Protein AF-A0A1G3MU41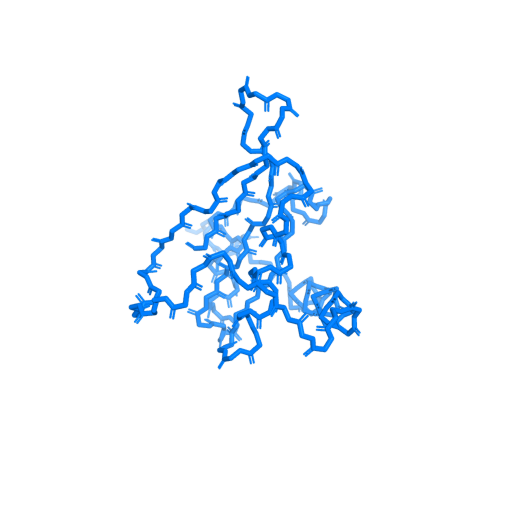-F1 (afdb_monomer_lite)

Foldseek 3Di:
DPLVVLADDPVVQVVQVVVLVVVLVPQDPDDDDPDPDDDPDPPKDKDKDFPPPCPVSVVSVVCVVFQETEDEPPDPSCVPHDPVSVQVNNVVVVGPYYKYWYAPDDDPGMTMIMD

pLDDT: mean 78.57, std 13.62, range [46.0, 93.06]

Radius of gyration: 14.76 Å; chains: 1; bounding box: 35×30×43 Å

Secondary structure (DSSP, 8-state):
--TTS----HHHHHHHHHHHHHHHHTS-S----S--------SS-EEEEETTSSHHHHHHHHTTTTTEEEEETT-GGGTTS-HHHHHHHHHHTT-SEEEEEE--TT-TTEEEEE-

Sequence (115 aa):
MLHYLYRMDANTIAEFDAAMQRKQATLPARIRPITRDWVELPRAFLLTGPRGVGKTTFLLHHSRISRVLYFSADNPLLADEPLYATVKSIFMAGYEGVVIAGSLGSDPGRGDALV

Structure (mmCIF, N/CA/C/O backbone):
data_AF-A0A1G3MU41-F1
#
_entry.id   AF-A0A1G3MU41-F1
#
loop_
_atom_site.group_PDB
_atom_site.id
_atom_site.type_symbol
_atom_site.label_atom_id
_atom_site.label_alt_id
_atom_site.label_comp_id
_atom_site.label_asym_id
_atom_site.label_entity_id
_atom_site.label_seq_id
_atom_site.pdbx_PDB_ins_code
_atom_site.Cartn_x
_atom_site.Cartn_y
_atom_site.Cartn_z
_atom_site.occupancy
_atom_site.B_iso_or_equiv
_atom_site.auth_seq_id
_atom_site.auth_comp_id
_atom_site.auth_asym_id
_atom_site.auth_atom_id
_atom_site.pdbx_PDB_model_num
ATOM 1 N N . MET A 1 1 ? -14.329 -1.789 25.174 1.00 46.00 1 MET A N 1
ATOM 2 C CA . MET A 1 1 ? -15.354 -1.102 24.354 1.00 46.00 1 MET A CA 1
ATOM 3 C C . MET A 1 1 ? -14.785 0.062 23.515 1.00 46.00 1 MET A C 1
ATOM 5 O O . MET A 1 1 ? -15.542 0.930 23.124 1.00 46.00 1 MET A O 1
ATOM 9 N N . LEU A 1 2 ? -13.478 0.087 23.194 1.00 52.19 2 LEU A N 1
ATOM 10 C CA . LEU A 1 2 ? -12.841 1.127 22.351 1.00 52.19 2 LEU A CA 1
ATOM 11 C C . LEU A 1 2 ? -12.360 0.599 20.981 1.00 52.19 2 LEU A C 1
ATOM 13 O O . LEU A 1 2 ? -12.134 1.374 20.065 1.00 52.19 2 LEU A O 1
ATOM 17 N N . HIS A 1 3 ? -12.265 -0.724 20.800 1.00 51.72 3 HIS A N 1
ATOM 18 C CA . HIS A 1 3 ? -11.760 -1.346 19.564 1.00 51.72 3 HIS A CA 1
ATOM 19 C C . HIS A 1 3 ? -12.736 -1.335 18.374 1.00 51.72 3 HIS A C 1
ATOM 21 O O . HIS A 1 3 ? -12.338 -1.736 17.285 1.00 51.72 3 HIS A O 1
ATOM 27 N N . TYR A 1 4 ? -13.994 -0.926 18.570 1.00 51.75 4 TYR A N 1
ATOM 28 C CA . TYR A 1 4 ? -15.002 -0.875 17.500 1.00 51.75 4 TYR A CA 1
ATOM 29 C C . TYR A 1 4 ? -15.050 0.474 16.766 1.00 51.75 4 TYR A C 1
ATOM 31 O O . TYR A 1 4 ? -15.635 0.542 15.693 1.00 51.75 4 TYR A O 1
ATOM 39 N N . LEU A 1 5 ? -14.445 1.525 17.333 1.00 57.75 5 LEU A N 1
ATOM 40 C CA . LEU A 1 5 ? -14.466 2.883 16.770 1.00 57.75 5 LEU A CA 1
ATOM 41 C C . LEU A 1 5 ? -13.398 3.115 15.693 1.00 57.75 5 LEU A C 1
ATOM 43 O O . LEU A 1 5 ? -13.593 3.955 14.829 1.00 57.75 5 LEU A O 1
ATOM 47 N N . TYR A 1 6 ? -12.311 2.343 15.714 1.00 61.03 6 TYR A N 1
ATOM 48 C CA . TYR A 1 6 ? -11.203 2.441 14.762 1.00 61.03 6 TYR A CA 1
ATOM 49 C C . TYR A 1 6 ? -11.284 1.318 13.724 1.00 61.03 6 TYR A C 1
ATOM 51 O O . TYR A 1 6 ? -10.473 0.386 13.702 1.00 61.03 6 TYR A O 1
ATOM 59 N N . ARG A 1 7 ? -12.360 1.342 12.936 1.00 67.25 7 ARG A N 1
ATOM 60 C CA . ARG A 1 7 ? -12.505 0.491 11.758 1.00 67.25 7 ARG A CA 1
ATOM 61 C C . ARG A 1 7 ? -12.505 1.396 10.545 1.00 67.25 7 ARG A C 1
ATOM 63 O O . ARG A 1 7 ? -13.469 2.121 10.320 1.00 67.25 7 ARG A O 1
ATOM 70 N N . MET A 1 8 ? -11.451 1.269 9.756 1.00 79.31 8 MET A N 1
ATOM 71 C CA . MET A 1 8 ? -11.369 1.917 8.464 1.00 79.31 8 MET A CA 1
ATOM 72 C C . MET A 1 8 ? -12.542 1.465 7.595 1.00 79.31 8 MET A C 1
ATOM 74 O O . MET A 1 8 ? -12.880 0.272 7.562 1.00 79.31 8 MET A O 1
ATOM 78 N N . ASP A 1 9 ? -13.194 2.416 6.934 1.00 82.88 9 ASP A N 1
ATOM 79 C CA . ASP A 1 9 ? -14.337 2.090 6.100 1.00 82.88 9 ASP A CA 1
ATOM 80 C C . ASP A 1 9 ? -13.903 1.281 4.859 1.00 82.88 9 ASP A C 1
ATOM 82 O O . ASP A 1 9 ? -12.748 1.288 4.418 1.00 82.88 9 ASP A O 1
ATOM 86 N N . ALA A 1 10 ? -14.844 0.519 4.302 1.00 83.69 10 ALA A N 1
ATOM 87 C CA . ALA A 1 10 ? -14.567 -0.295 3.122 1.00 83.69 10 ALA A CA 1
ATOM 88 C C . ALA A 1 10 ? -14.257 0.565 1.883 1.00 83.69 10 ALA A C 1
ATOM 90 O O . ALA A 1 10 ? -13.559 0.104 0.979 1.00 83.69 10 ALA A O 1
ATOM 91 N N . ASN A 1 11 ? -14.744 1.809 1.854 1.00 88.12 11 ASN A N 1
ATOM 92 C CA . ASN A 1 11 ? -14.539 2.732 0.745 1.00 88.12 11 ASN A CA 1
ATOM 93 C C . ASN A 1 11 ? -13.077 3.179 0.663 1.00 88.12 11 ASN A C 1
ATOM 95 O O . ASN A 1 11 ? -12.504 3.170 -0.417 1.00 88.12 11 ASN A O 1
ATOM 99 N N . THR A 1 12 ? -12.433 3.463 1.790 1.00 90.00 12 THR A N 1
ATOM 100 C CA . THR A 1 12 ? -11.044 3.922 1.855 1.00 90.00 12 THR A CA 1
ATOM 101 C C . THR A 1 12 ? -10.089 2.801 1.466 1.00 90.00 12 THR A C 1
ATOM 103 O O . THR A 1 12 ? -9.122 3.020 0.737 1.00 90.00 12 THR A O 1
ATOM 106 N N . ILE A 1 13 ? -10.387 1.562 1.874 1.00 91.25 13 ILE A N 1
ATOM 107 C CA . ILE A 1 13 ? -9.639 0.386 1.407 1.00 91.25 13 ILE A CA 1
ATOM 108 C C . ILE A 1 13 ? -9.780 0.239 -0.117 1.00 91.25 13 ILE A C 1
ATOM 110 O O . ILE A 1 13 ? -8.786 -0.013 -0.799 1.00 91.25 13 ILE A O 1
ATOM 114 N N . ALA A 1 14 ? -10.983 0.435 -0.666 1.00 91.94 14 ALA A N 1
ATOM 115 C CA . ALA A 1 14 ? -11.208 0.408 -2.111 1.00 91.94 14 ALA A CA 1
ATOM 116 C C . ALA A 1 14 ? -10.505 1.568 -2.840 1.00 91.94 14 ALA A C 1
ATOM 118 O O . ALA A 1 14 ? -9.986 1.382 -3.940 1.00 91.94 14 ALA A O 1
ATOM 119 N N . GLU A 1 15 ? -10.420 2.750 -2.230 1.00 92.69 15 GLU A N 1
ATOM 120 C CA . GLU A 1 15 ? -9.670 3.886 -2.768 1.00 92.69 15 GLU A CA 1
ATOM 121 C C . GLU A 1 15 ? -8.166 3.608 -2.821 1.00 92.69 15 GLU A C 1
ATOM 123 O O . GLU A 1 15 ? -7.517 3.921 -3.827 1.00 92.69 15 GLU A O 1
ATOM 128 N N . PHE A 1 16 ? -7.607 2.985 -1.779 1.00 92.50 16 PHE A N 1
ATOM 129 C CA . PHE A 1 16 ? -6.213 2.540 -1.773 1.00 92.50 16 PHE A CA 1
ATOM 130 C C . PHE A 1 16 ? -5.952 1.491 -2.844 1.00 92.50 16 PHE A C 1
ATOM 132 O O . PHE A 1 16 ? -4.966 1.608 -3.573 1.00 92.50 16 PHE A O 1
ATOM 139 N N . ASP A 1 17 ? -6.850 0.521 -2.997 1.00 92.81 17 ASP A N 1
ATOM 140 C CA . ASP A 1 17 ? -6.731 -0.500 -4.033 1.00 92.81 17 ASP A CA 1
ATOM 141 C C . ASP A 1 17 ? -6.783 0.129 -5.433 1.00 92.81 17 ASP A C 1
ATOM 143 O O . ASP A 1 17 ? -5.879 -0.058 -6.247 1.00 92.81 17 ASP A O 1
ATOM 147 N N . ALA A 1 18 ? -7.747 1.016 -5.688 1.00 93.06 18 ALA A N 1
ATOM 148 C CA . ALA A 1 18 ? -7.836 1.750 -6.948 1.00 93.06 18 ALA A CA 1
ATOM 149 C C . ALA A 1 18 ? -6.595 2.625 -7.212 1.00 93.06 18 ALA A C 1
ATOM 151 O O . ALA A 1 18 ? -6.163 2.784 -8.360 1.00 93.06 18 ALA A O 1
ATOM 152 N N . ALA A 1 19 ? -6.009 3.233 -6.177 1.00 92.06 19 ALA A N 1
ATOM 153 C CA . ALA A 1 19 ? -4.771 4.003 -6.291 1.00 92.06 19 ALA A CA 1
ATOM 154 C C . ALA A 1 19 ? -3.560 3.107 -6.595 1.00 92.06 19 ALA A C 1
ATOM 156 O O . ALA A 1 19 ? -2.730 3.462 -7.439 1.00 92.06 19 ALA A O 1
ATOM 157 N N . MET A 1 20 ? -3.472 1.941 -5.952 1.00 92.75 20 MET A N 1
ATOM 158 C CA . MET A 1 20 ? -2.455 0.927 -6.223 1.00 92.75 20 MET A CA 1
ATOM 159 C C . MET A 1 20 ? -2.564 0.419 -7.662 1.00 92.75 20 MET A C 1
ATOM 161 O O . MET A 1 20 ? -1.563 0.433 -8.377 1.00 92.75 20 MET A O 1
ATOM 165 N N . GLN A 1 21 ? -3.760 0.038 -8.113 1.00 92.12 21 GLN A N 1
ATOM 166 C CA . GLN A 1 21 ? -4.009 -0.461 -9.468 1.00 92.12 21 GLN A CA 1
ATOM 167 C C . GLN A 1 21 ? -3.598 0.560 -10.533 1.00 92.12 21 GLN A C 1
ATOM 169 O O . GLN A 1 21 ? -2.906 0.211 -11.490 1.00 92.12 21 GLN A O 1
ATOM 174 N N . ARG A 1 22 ? -3.917 1.848 -10.334 1.00 93.00 22 ARG A N 1
ATOM 175 C CA . ARG A 1 22 ? -3.447 2.935 -11.212 1.00 93.00 22 ARG A CA 1
ATOM 176 C C . ARG A 1 22 ? -1.922 2.988 -11.295 1.00 93.00 22 ARG A C 1
ATOM 178 O O . ARG A 1 22 ? -1.373 3.065 -12.390 1.00 93.00 22 ARG A O 1
ATOM 185 N N . LYS A 1 23 ? -1.217 2.900 -10.162 1.00 90.56 23 LYS A N 1
ATOM 186 C CA . LYS A 1 23 ? 0.257 2.878 -10.153 1.00 90.56 23 LYS A CA 1
ATOM 187 C C . LYS A 1 23 ? 0.803 1.625 -10.830 1.00 90.56 23 LYS A C 1
ATOM 189 O O . LYS A 1 23 ? 1.735 1.723 -11.624 1.00 90.56 23 LYS A O 1
ATOM 194 N N . GLN A 1 24 ? 0.204 0.466 -10.567 1.00 90.31 24 GLN A N 1
ATOM 195 C CA . GLN A 1 24 ? 0.587 -0.787 -11.204 1.00 90.31 24 GLN A CA 1
ATOM 196 C C . GLN A 1 24 ? 0.401 -0.736 -12.722 1.00 90.31 24 GLN A C 1
ATOM 198 O O . GLN A 1 24 ? 1.268 -1.238 -13.433 1.00 90.31 24 GLN A O 1
ATOM 203 N N . ALA A 1 25 ? -0.659 -0.102 -13.226 1.00 89.94 25 ALA A N 1
ATOM 204 C CA . ALA A 1 25 ? -0.903 0.056 -14.660 1.00 89.94 25 ALA A CA 1
ATOM 205 C C . ALA A 1 25 ? 0.176 0.906 -15.358 1.00 89.94 25 ALA A C 1
ATOM 207 O O . ALA A 1 25 ? 0.446 0.712 -16.538 1.00 89.94 25 ALA A O 1
ATOM 208 N N . THR A 1 26 ? 0.833 1.808 -14.621 1.00 89.81 26 THR A N 1
ATOM 209 C CA . THR A 1 26 ? 1.937 2.639 -15.136 1.00 89.81 26 THR A CA 1
ATOM 210 C C . THR A 1 26 ? 3.318 1.987 -15.024 1.00 89.81 26 THR A C 1
ATOM 212 O O . THR A 1 26 ? 4.306 2.567 -15.477 1.00 89.81 26 THR A O 1
ATOM 215 N N . LEU A 1 27 ? 3.427 0.802 -14.409 1.00 86.25 27 LEU A N 1
ATOM 216 C CA . LEU A 1 27 ? 4.720 0.134 -14.256 1.00 86.25 27 LEU A CA 1
ATOM 217 C C . LEU A 1 27 ? 5.267 -0.330 -15.615 1.00 86.25 27 LEU A C 1
ATOM 219 O O . LEU A 1 27 ? 4.508 -0.822 -16.454 1.00 86.25 27 LEU A O 1
ATOM 223 N N . PRO A 1 28 ? 6.593 -0.259 -15.822 1.00 83.44 28 PRO A N 1
ATOM 224 C CA . PRO A 1 28 ? 7.210 -0.776 -17.034 1.00 83.44 28 PRO A CA 1
ATOM 225 C C . PRO A 1 28 ? 7.009 -2.292 -17.149 1.00 83.44 28 PRO A C 1
ATOM 227 O O . PRO A 1 28 ? 7.054 -3.018 -16.156 1.00 83.44 28 PRO A O 1
ATOM 230 N N . ALA A 1 29 ? 6.867 -2.786 -18.382 1.00 77.88 29 ALA A N 1
ATOM 231 C CA . ALA A 1 29 ? 6.675 -4.213 -18.666 1.00 77.88 29 ALA A CA 1
ATOM 232 C C . ALA A 1 29 ? 7.842 -5.102 -18.194 1.00 77.88 29 ALA A C 1
ATOM 234 O O . ALA A 1 29 ? 7.673 -6.299 -17.982 1.00 77.88 29 ALA A O 1
ATOM 235 N N . ARG A 1 30 ? 9.040 -4.525 -18.043 1.00 75.88 30 ARG A N 1
ATOM 236 C CA . ARG A 1 30 ? 10.225 -5.198 -17.508 1.00 75.88 30 ARG A CA 1
ATOM 237 C C . ARG A 1 30 ? 10.822 -4.358 -16.395 1.00 75.88 30 ARG A C 1
ATOM 239 O O . ARG A 1 30 ? 11.261 -3.235 -16.635 1.00 75.88 30 ARG A O 1
ATOM 246 N N . ILE A 1 31 ? 10.900 -4.936 -15.204 1.00 75.94 31 ILE A N 1
ATOM 247 C CA . ILE A 1 31 ? 11.750 -4.418 -14.137 1.00 75.94 31 ILE A CA 1
ATOM 248 C C . ILE A 1 31 ? 13.141 -5.053 -14.246 1.00 75.94 31 ILE A C 1
ATOM 250 O O . ILE A 1 31 ? 13.282 -6.188 -14.702 1.00 75.94 31 ILE A O 1
ATOM 254 N N . ARG A 1 32 ? 14.183 -4.323 -13.840 1.00 71.38 32 ARG A N 1
ATOM 255 C CA . ARG A 1 32 ? 15.537 -4.865 -13.649 1.00 71.38 32 ARG A CA 1
ATOM 256 C C . ARG A 1 32 ? 15.845 -4.867 -12.150 1.00 71.38 32 ARG A C 1
ATOM 258 O O . ARG A 1 32 ? 16.362 -3.868 -11.656 1.00 71.38 32 ARG A O 1
ATOM 265 N N . PRO A 1 33 ? 15.479 -5.932 -11.417 1.00 66.81 33 PRO A N 1
ATOM 266 C CA . PRO A 1 33 ? 15.841 -6.063 -10.013 1.00 66.81 33 PRO A CA 1
ATOM 267 C C . PRO A 1 33 ? 17.361 -6.012 -9.842 1.00 66.81 33 PRO A C 1
ATOM 269 O O . PRO A 1 33 ? 18.094 -6.564 -10.663 1.00 66.81 33 PRO A O 1
ATOM 272 N N . ILE A 1 34 ? 17.823 -5.379 -8.762 1.00 63.28 34 ILE A N 1
ATOM 273 C CA . ILE A 1 34 ? 19.246 -5.359 -8.385 1.00 63.28 34 ILE A CA 1
ATOM 274 C C . ILE A 1 34 ? 19.731 -6.768 -7.992 1.00 63.28 34 ILE A C 1
ATOM 276 O O . ILE A 1 34 ? 20.903 -7.077 -8.178 1.00 63.28 34 ILE A O 1
ATOM 280 N N . THR A 1 35 ? 18.832 -7.642 -7.523 1.00 61.38 35 THR A N 1
ATOM 281 C CA . THR A 1 35 ? 19.115 -9.054 -7.225 1.00 61.38 35 THR A CA 1
ATOM 282 C C . THR A 1 35 ? 18.087 -9.989 -7.866 1.00 61.38 35 THR A C 1
ATOM 284 O O . THR A 1 35 ? 16.917 -9.634 -8.007 1.00 61.38 35 THR A O 1
ATOM 287 N N . ARG A 1 36 ? 18.539 -11.180 -8.271 1.00 55.47 36 ARG A N 1
ATOM 288 C CA . ARG A 1 36 ? 17.704 -12.281 -8.780 1.00 55.47 36 ARG A CA 1
ATOM 289 C C . ARG A 1 36 ? 17.473 -13.375 -7.738 1.00 55.47 36 ARG A C 1
ATOM 291 O O . ARG A 1 36 ? 16.713 -14.294 -8.024 1.00 55.47 36 ARG A O 1
ATOM 298 N N . ASP A 1 37 ? 18.129 -13.286 -6.583 1.00 53.72 37 ASP A N 1
ATOM 299 C CA . ASP A 1 37 ? 18.022 -14.290 -5.533 1.00 53.72 37 ASP A CA 1
ATOM 300 C C . ASP A 1 37 ? 16.728 -14.066 -4.756 1.00 53.72 37 ASP A C 1
ATOM 302 O O . ASP A 1 37 ? 16.530 -13.026 -4.124 1.00 53.72 37 ASP A O 1
ATOM 306 N N . TRP A 1 38 ? 15.838 -15.051 -4.848 1.00 54.34 38 TRP A N 1
ATOM 307 C CA . TRP A 1 38 ? 14.559 -15.068 -4.158 1.00 54.34 38 TRP A CA 1
ATOM 308 C C . TRP A 1 38 ? 14.589 -16.145 -3.083 1.00 54.34 38 TRP A C 1
ATOM 310 O O . TRP A 1 38 ? 14.641 -17.337 -3.375 1.00 54.34 38 TRP A O 1
ATOM 320 N N . VAL A 1 39 ? 14.521 -15.700 -1.836 1.00 54.22 39 VAL A N 1
ATOM 321 C CA . VAL A 1 39 ? 13.939 -16.475 -0.738 1.00 54.22 39 VAL A CA 1
ATOM 322 C C . VAL A 1 39 ? 12.506 -15.959 -0.576 1.00 54.22 39 VAL A C 1
ATOM 324 O O . VAL A 1 39 ? 12.224 -14.825 -0.978 1.00 54.22 39 VAL A O 1
ATOM 327 N N . GLU A 1 40 ? 11.592 -16.769 -0.034 1.00 62.06 40 GLU A N 1
ATOM 328 C CA . GLU A 1 40 ? 10.287 -16.272 0.424 1.00 62.06 40 GLU A CA 1
ATOM 329 C C . GLU A 1 40 ? 10.475 -14.944 1.167 1.00 62.06 40 GLU A C 1
ATOM 331 O O . GLU A 1 40 ? 11.354 -14.829 2.030 1.00 62.06 40 GLU A O 1
ATOM 336 N N . LEU A 1 41 ? 9.691 -13.924 0.795 1.00 62.62 41 LEU A N 1
ATOM 337 C CA . LEU A 1 41 ? 9.757 -12.643 1.486 1.00 62.62 41 LEU A CA 1
ATOM 338 C C . LEU A 1 41 ? 9.481 -12.905 2.975 1.00 62.62 41 LEU A C 1
ATOM 340 O O . LEU A 1 41 ? 8.480 -13.551 3.300 1.00 62.62 41 LEU A O 1
ATOM 344 N N . PRO A 1 42 ? 10.360 -12.454 3.886 1.00 70.19 42 PRO A N 1
ATOM 345 C CA . PRO A 1 42 ? 10.132 -12.651 5.305 1.00 70.19 42 PRO A CA 1
ATOM 346 C C . PRO A 1 42 ? 8.822 -11.975 5.720 1.00 70.19 42 PRO A C 1
ATOM 348 O O . PRO A 1 42 ? 8.385 -11.013 5.093 1.00 70.19 42 PRO A O 1
ATOM 351 N N . ARG A 1 43 ? 8.216 -12.474 6.808 1.00 75.06 43 ARG A N 1
ATOM 352 C CA . ARG A 1 43 ? 6.901 -12.028 7.319 1.00 75.06 43 ARG A CA 1
ATOM 353 C C . ARG A 1 43 ? 6.744 -10.509 7.436 1.00 75.06 43 ARG A C 1
ATOM 355 O O . ARG A 1 43 ? 5.623 -10.027 7.361 1.00 75.06 43 ARG A O 1
ATOM 362 N N . ALA A 1 44 ? 7.844 -9.804 7.667 1.00 81.38 44 ALA A N 1
ATOM 363 C CA . ALA A 1 44 ? 7.932 -8.360 7.558 1.00 81.38 44 ALA A CA 1
ATOM 364 C C . ALA A 1 44 ? 9.348 -7.986 7.108 1.00 81.38 44 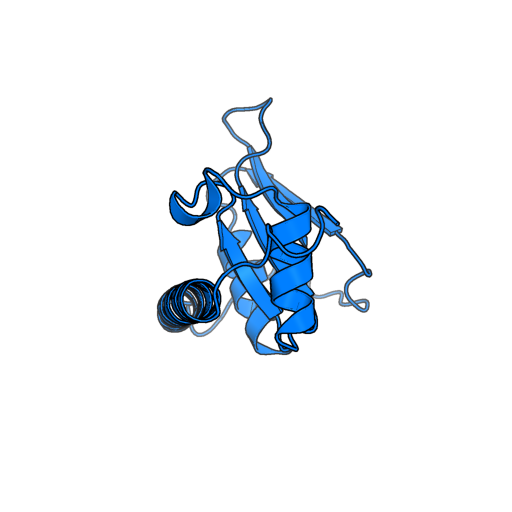ALA A C 1
ATOM 366 O O . ALA A 1 44 ? 10.320 -8.642 7.505 1.00 81.38 44 ALA A O 1
ATOM 367 N N . PHE A 1 45 ? 9.484 -6.928 6.313 1.00 79.44 45 PHE A N 1
ATOM 368 C CA . PHE A 1 45 ? 10.791 -6.378 5.959 1.00 79.44 45 PHE A CA 1
ATOM 369 C C . PHE A 1 45 ? 10.743 -4.881 5.679 1.00 79.44 45 PHE A C 1
ATOM 371 O O . PHE A 1 45 ? 9.715 -4.308 5.333 1.00 79.44 45 PHE A O 1
ATOM 378 N N . LEU A 1 46 ? 11.906 -4.244 5.806 1.00 83.38 46 LEU A N 1
ATOM 379 C CA . LEU A 1 46 ? 12.094 -2.835 5.498 1.00 83.38 46 LEU A CA 1
ATOM 380 C C . LEU A 1 46 ? 13.035 -2.699 4.298 1.00 83.38 46 LEU A C 1
ATOM 382 O O . LEU A 1 46 ? 14.216 -3.038 4.374 1.00 83.38 46 LEU A O 1
ATOM 386 N N . LEU A 1 47 ? 12.520 -2.167 3.194 1.00 81.56 47 LEU A N 1
ATOM 387 C CA . LEU A 1 47 ? 13.302 -1.838 2.010 1.00 81.56 47 LEU A CA 1
ATOM 388 C C . LEU A 1 47 ? 13.748 -0.376 2.077 1.00 81.56 47 LEU A C 1
ATOM 390 O O . LEU A 1 47 ? 12.940 0.532 1.896 1.00 81.56 47 LEU A O 1
ATOM 394 N N . THR A 1 48 ? 15.043 -0.147 2.296 1.00 82.94 48 THR A N 1
ATOM 395 C CA . THR A 1 48 ? 15.627 1.201 2.414 1.00 82.94 48 THR A CA 1
ATOM 396 C C . THR A 1 48 ? 16.569 1.521 1.259 1.00 82.94 48 THR A C 1
ATOM 398 O O . THR A 1 48 ? 17.145 0.626 0.644 1.00 82.94 48 THR A O 1
ATOM 401 N N . GLY A 1 49 ? 16.758 2.807 0.961 1.00 79.38 49 GLY A N 1
ATOM 402 C CA . GLY A 1 49 ? 17.768 3.258 -0.005 1.00 79.38 49 GLY A CA 1
ATOM 403 C C . GLY A 1 49 ? 17.493 4.655 -0.558 1.00 79.38 49 GLY A C 1
ATOM 404 O O . GLY A 1 49 ? 16.455 5.233 -0.241 1.00 79.38 49 GLY A O 1
ATOM 405 N N . PRO A 1 50 ? 18.363 5.225 -1.404 1.00 80.50 50 PRO A N 1
ATOM 406 C CA . PRO A 1 50 ? 18.186 6.595 -1.874 1.00 80.50 50 PRO A CA 1
ATOM 407 C C . PRO A 1 50 ? 16.879 6.844 -2.649 1.00 80.50 50 PRO A C 1
ATOM 409 O O . PRO A 1 50 ? 16.262 5.917 -3.188 1.00 80.50 50 PRO A O 1
ATOM 412 N N . ARG A 1 51 ? 16.407 8.092 -2.719 1.00 80.12 51 ARG A N 1
ATOM 413 C CA . ARG A 1 51 ? 15.272 8.473 -3.580 1.00 80.12 51 ARG A CA 1
ATOM 414 C C . ARG A 1 51 ? 15.584 8.133 -5.044 1.00 80.12 51 ARG A C 1
ATOM 416 O O . ARG A 1 51 ? 16.719 8.234 -5.489 1.00 80.12 51 ARG A O 1
ATOM 423 N N . GLY A 1 52 ? 14.575 7.677 -5.786 1.00 80.62 52 GLY A N 1
ATOM 424 C CA . GLY A 1 52 ? 14.721 7.344 -7.211 1.00 80.62 52 GLY A CA 1
ATOM 425 C C . GLY A 1 52 ? 15.317 5.966 -7.539 1.00 80.62 52 GLY A C 1
ATOM 426 O O . GLY A 1 52 ? 15.231 5.555 -8.689 1.00 80.62 52 GLY A O 1
ATOM 427 N N . VAL A 1 53 ? 15.819 5.187 -6.570 1.00 82.56 53 VAL A N 1
ATOM 428 C CA . VAL A 1 53 ? 16.421 3.852 -6.840 1.00 82.56 53 VAL A CA 1
ATOM 429 C C . VAL A 1 53 ? 15.414 2.738 -7.169 1.00 82.56 53 VAL A C 1
ATOM 431 O O . VAL A 1 53 ? 15.792 1.583 -7.325 1.00 82.56 53 VAL A O 1
ATOM 434 N N . GLY A 1 54 ? 14.119 3.058 -7.260 1.00 82.12 54 GLY A N 1
ATOM 435 C CA . GLY A 1 54 ? 13.094 2.113 -7.715 1.00 82.12 54 GLY A CA 1
ATOM 436 C C . GLY A 1 54 ? 12.467 1.216 -6.642 1.00 82.12 54 GLY A C 1
ATOM 437 O O . GLY A 1 54 ? 11.811 0.245 -6.999 1.00 82.12 54 GLY A O 1
ATOM 438 N N . LYS A 1 55 ? 12.592 1.529 -5.344 1.00 85.94 55 LYS A N 1
ATOM 439 C CA . LYS A 1 55 ? 11.980 0.732 -4.252 1.00 85.94 55 LYS A CA 1
ATOM 440 C C . LYS A 1 55 ? 10.464 0.578 -4.398 1.00 85.94 55 LYS A C 1
ATOM 442 O O . LYS A 1 55 ? 9.941 -0.523 -4.300 1.00 85.94 55 LYS A O 1
ATOM 447 N N . THR A 1 56 ? 9.757 1.676 -4.673 1.00 86.12 56 THR A N 1
ATOM 448 C CA . THR A 1 56 ? 8.299 1.664 -4.867 1.00 86.12 56 THR A CA 1
ATOM 449 C C . THR A 1 56 ? 7.915 0.835 -6.088 1.00 86.12 56 THR A C 1
ATOM 451 O O . THR A 1 56 ? 7.003 0.022 -6.013 1.00 86.12 56 THR A O 1
ATOM 454 N N . THR A 1 57 ? 8.651 0.988 -7.193 1.00 87.38 57 THR A N 1
ATOM 455 C CA . THR A 1 57 ? 8.487 0.172 -8.404 1.00 87.38 57 THR A CA 1
ATOM 456 C C . THR A 1 57 ? 8.697 -1.307 -8.101 1.00 87.38 57 THR A C 1
ATOM 458 O O . THR A 1 57 ? 7.909 -2.138 -8.539 1.00 87.38 57 THR A O 1
ATOM 461 N N . PHE A 1 58 ? 9.733 -1.634 -7.324 1.00 84.06 58 PHE A N 1
ATOM 462 C CA . PHE A 1 58 ? 10.019 -2.992 -6.889 1.00 84.06 58 PHE A CA 1
ATOM 463 C C . PHE A 1 58 ? 8.855 -3.556 -6.068 1.00 84.06 58 PHE A C 1
ATOM 465 O O . PHE A 1 58 ? 8.326 -4.601 -6.420 1.00 84.06 58 PHE A O 1
ATOM 472 N N . LEU A 1 59 ? 8.391 -2.862 -5.032 1.00 85.38 59 LEU A N 1
ATOM 473 C CA . LEU A 1 59 ? 7.319 -3.373 -4.176 1.00 85.38 59 LEU A CA 1
ATOM 474 C C . LEU A 1 59 ? 5.973 -3.491 -4.897 1.00 85.38 59 LEU A C 1
ATOM 476 O O . LEU A 1 59 ? 5.315 -4.518 -4.777 1.00 85.38 59 LEU A O 1
ATOM 480 N N . LEU A 1 60 ? 5.595 -2.496 -5.704 1.00 87.25 60 LEU A N 1
ATOM 481 C CA . LEU A 1 60 ? 4.360 -2.539 -6.497 1.00 87.25 60 LEU A CA 1
ATOM 482 C C . LEU A 1 60 ? 4.376 -3.633 -7.567 1.00 87.25 60 LEU A C 1
ATOM 484 O O . LEU A 1 60 ? 3.326 -4.162 -7.921 1.00 87.25 60 LEU A O 1
ATOM 488 N N . HIS A 1 61 ? 5.549 -3.954 -8.117 1.00 84.38 61 HIS A N 1
ATOM 489 C CA . HIS A 1 61 ? 5.677 -5.071 -9.045 1.00 84.38 61 HIS A CA 1
ATOM 490 C C . HIS A 1 61 ? 5.401 -6.405 -8.342 1.00 84.38 61 HIS A C 1
ATOM 492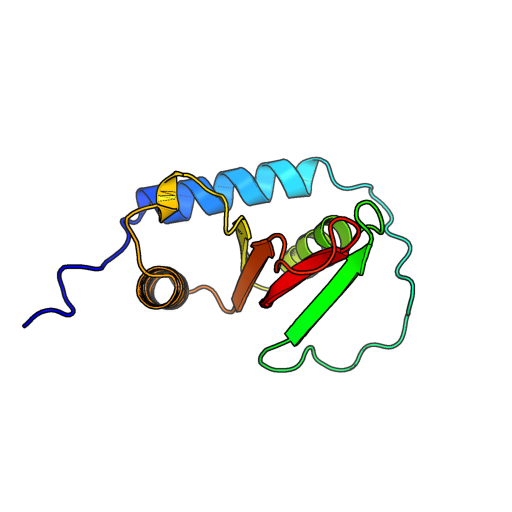 O O . HIS A 1 61 ? 4.701 -7.252 -8.891 1.00 84.38 61 HIS A O 1
ATOM 498 N N . HIS A 1 62 ? 5.923 -6.583 -7.126 1.00 79.12 62 HIS A N 1
ATOM 499 C CA . HIS A 1 62 ? 5.766 -7.829 -6.371 1.00 79.12 62 HIS A CA 1
ATOM 500 C C . HIS A 1 62 ? 4.406 -7.950 -5.683 1.00 79.12 62 HIS A C 1
ATOM 502 O O . HIS A 1 62 ? 3.911 -9.062 -5.529 1.00 79.12 62 HIS A O 1
ATOM 508 N N . SER A 1 63 ? 3.731 -6.835 -5.388 1.00 80.94 63 SER A N 1
ATOM 509 C CA . SER A 1 63 ? 2.361 -6.855 -4.860 1.00 80.94 63 SER A CA 1
ATOM 510 C C . SER A 1 63 ? 1.312 -7.350 -5.868 1.00 80.94 63 SER A C 1
ATOM 512 O O . SER A 1 63 ? 0.148 -7.478 -5.514 1.00 80.94 63 SER A O 1
ATOM 514 N N . ARG A 1 64 ? 1.699 -7.654 -7.117 1.00 77.56 64 ARG A N 1
ATOM 515 C CA . ARG A 1 64 ? 0.830 -8.298 -8.121 1.00 77.56 64 ARG A CA 1
ATOM 516 C C . ARG A 1 64 ? 0.650 -9.804 -7.909 1.00 77.56 64 ARG A C 1
ATOM 518 O O . ARG A 1 64 ? -0.272 -10.379 -8.474 1.00 77.56 64 ARG A O 1
ATOM 525 N N . ILE A 1 65 ? 1.572 -10.448 -7.191 1.00 68.56 65 ILE A N 1
ATOM 526 C CA . ILE A 1 65 ? 1.667 -11.918 -7.111 1.00 68.56 65 ILE A CA 1
ATOM 527 C C . ILE A 1 65 ? 0.793 -12.477 -5.975 1.00 68.56 65 ILE A C 1
ATOM 529 O O . ILE A 1 65 ? 0.364 -13.626 -6.030 1.00 68.56 65 ILE A O 1
ATOM 533 N N . SER A 1 66 ? 0.485 -11.649 -4.978 1.00 73.25 66 SER A N 1
ATOM 534 C CA . SER A 1 66 ? -0.267 -12.011 -3.772 1.00 73.25 66 SER A CA 1
ATOM 535 C C . SER A 1 66 ? -1.284 -10.922 -3.461 1.00 73.25 66 SER A C 1
ATOM 537 O O . SER A 1 66 ? -1.184 -9.812 -3.989 1.00 73.25 66 SER A O 1
ATOM 539 N N . ARG A 1 67 ? -2.263 -11.202 -2.598 1.00 86.69 67 ARG A N 1
ATOM 540 C CA . ARG A 1 67 ? -3.341 -10.249 -2.302 1.00 86.69 67 ARG A CA 1
ATOM 541 C C . ARG A 1 67 ? -2.859 -9.167 -1.324 1.00 86.69 67 ARG A C 1
ATOM 543 O O . ARG A 1 67 ? -3.285 -9.120 -0.177 1.00 86.69 67 ARG A O 1
ATOM 550 N N . VAL A 1 68 ? -1.928 -8.324 -1.766 1.00 90.12 68 VAL A N 1
ATOM 551 C CA . VAL A 1 68 ? -1.199 -7.337 -0.954 1.00 90.12 68 VAL A CA 1
ATOM 552 C C . VAL A 1 68 ? -1.672 -5.923 -1.278 1.00 90.12 68 VAL A C 1
ATOM 554 O O . VAL A 1 68 ? -1.704 -5.543 -2.447 1.00 90.12 68 VAL A O 1
ATOM 557 N N . LEU A 1 69 ? -1.995 -5.126 -0.255 1.00 92.12 69 LEU A N 1
ATOM 558 C CA . LEU A 1 69 ? -2.437 -3.740 -0.442 1.00 92.12 69 LEU A CA 1
ATOM 559 C C . LEU A 1 69 ? -1.291 -2.750 -0.245 1.00 92.12 69 LEU A C 1
ATOM 561 O O . LEU A 1 69 ? -0.634 -2.755 0.791 1.00 92.12 69 LEU A O 1
ATOM 565 N N . TYR A 1 70 ? -1.091 -1.854 -1.207 1.00 92.25 70 TYR A N 1
ATOM 566 C CA . TYR A 1 70 ? -0.125 -0.760 -1.111 1.00 92.25 70 TYR A CA 1
ATOM 567 C C . TYR A 1 70 ? -0.796 0.555 -0.698 1.00 92.25 70 TYR A C 1
ATOM 569 O O . TYR A 1 70 ? -1.779 0.965 -1.316 1.00 92.25 70 TYR A O 1
ATOM 577 N N . PHE A 1 71 ? -0.187 1.290 0.235 1.00 90.75 71 PHE A N 1
ATOM 578 C CA . PHE A 1 71 ? -0.488 2.703 0.468 1.00 90.75 71 PHE A CA 1
ATOM 579 C C . PHE A 1 71 ? 0.757 3.510 0.870 1.00 90.75 71 PHE A C 1
ATOM 581 O O . PHE A 1 71 ? 1.802 2.971 1.231 1.00 90.75 71 PHE A O 1
ATOM 588 N N . SER A 1 72 ? 0.661 4.837 0.764 1.00 87.50 72 SER A N 1
ATOM 589 C CA . SER A 1 72 ? 1.704 5.760 1.230 1.00 87.50 72 SER A CA 1
ATOM 590 C C . SER A 1 72 ? 1.433 6.141 2.682 1.00 87.50 72 SER A C 1
ATOM 592 O O . SER A 1 72 ? 0.304 6.516 2.983 1.00 87.50 72 SER A O 1
ATOM 594 N N . ALA A 1 73 ? 2.442 6.111 3.553 1.00 84.06 73 ALA A N 1
ATOM 595 C CA . ALA A 1 73 ? 2.345 6.611 4.927 1.00 84.06 73 ALA A CA 1
ATOM 596 C C . ALA A 1 73 ? 1.924 8.090 4.966 1.00 84.06 73 ALA A C 1
ATOM 598 O O . ALA A 1 73 ? 1.177 8.498 5.843 1.00 84.06 73 ALA A O 1
ATOM 599 N N . ASP A 1 74 ? 2.338 8.861 3.957 1.00 83.50 74 ASP A N 1
ATOM 600 C CA . ASP A 1 74 ? 1.996 10.279 3.799 1.00 83.50 74 ASP A CA 1
ATOM 601 C C . ASP A 1 74 ? 0.603 10.517 3.172 1.00 83.50 74 ASP A C 1
ATOM 603 O O . ASP A 1 74 ? 0.315 11.617 2.701 1.00 83.50 74 ASP A O 1
ATOM 607 N N . ASN A 1 75 ? -0.258 9.494 3.068 1.00 86.88 75 ASN A N 1
ATOM 608 C CA . ASN A 1 75 ? -1.594 9.662 2.492 1.00 86.88 75 ASN A CA 1
ATOM 609 C C . ASN A 1 75 ? -2.512 10.428 3.470 1.00 86.88 75 ASN A C 1
ATOM 611 O O . ASN A 1 75 ? -2.727 9.935 4.576 1.00 86.88 75 ASN A O 1
ATOM 615 N N . PRO A 1 76 ? -3.118 11.571 3.078 1.00 86.62 76 PRO A N 1
ATOM 616 C CA . PRO A 1 76 ? -4.002 12.348 3.952 1.00 86.62 76 PRO A CA 1
ATOM 617 C C . PRO A 1 76 ? -5.188 11.563 4.524 1.00 86.62 76 PRO A C 1
ATOM 619 O O . PRO A 1 76 ? -5.655 11.879 5.611 1.00 86.62 76 PRO A O 1
ATOM 622 N N . LEU A 1 77 ? -5.642 10.513 3.832 1.00 85.81 77 LEU A N 1
ATOM 623 C CA . LEU A 1 77 ? -6.713 9.624 4.304 1.00 85.81 77 LEU A CA 1
ATOM 624 C C . LEU A 1 77 ? -6.338 8.838 5.575 1.00 85.81 77 LEU A C 1
ATOM 626 O O . LEU A 1 77 ? -7.193 8.194 6.171 1.00 85.81 77 LEU A O 1
ATOM 630 N N . LEU A 1 78 ? -5.065 8.871 5.981 1.00 85.44 78 LEU A N 1
ATOM 631 C CA . LEU A 1 78 ? -4.542 8.229 7.188 1.00 85.44 78 LEU A CA 1
ATOM 632 C C . LEU A 1 78 ? -4.237 9.219 8.316 1.00 85.44 78 LEU A C 1
ATOM 634 O O . LEU A 1 78 ? -3.760 8.791 9.362 1.00 85.44 78 LEU A O 1
ATOM 638 N N . ALA A 1 79 ? -4.474 10.522 8.126 1.00 82.50 79 ALA A N 1
ATOM 639 C CA . ALA A 1 79 ? -4.041 11.555 9.072 1.00 82.50 79 ALA A CA 1
ATOM 640 C C . ALA A 1 79 ? -4.590 11.344 10.494 1.00 82.50 79 ALA A C 1
ATOM 642 O O . ALA A 1 79 ? -3.869 11.556 11.467 1.00 82.50 79 ALA A O 1
ATOM 643 N N . ASP A 1 80 ? -5.832 10.867 10.596 1.00 82.38 80 ASP A N 1
ATOM 644 C CA . ASP A 1 80 ? -6.532 10.660 11.867 1.00 82.38 80 ASP A CA 1
ATOM 645 C C . ASP A 1 80 ? -6.599 9.176 12.292 1.00 82.38 80 ASP A C 1
ATOM 647 O O . ASP A 1 80 ? -7.206 8.839 13.315 1.00 82.38 80 ASP A O 1
ATOM 651 N N . GLU A 1 81 ? -5.957 8.274 11.536 1.00 83.25 81 GLU A N 1
ATOM 652 C CA . GLU A 1 81 ? -6.031 6.822 11.726 1.00 83.25 81 GLU A CA 1
ATOM 653 C C . GLU A 1 81 ? -4.681 6.238 12.199 1.00 83.25 81 GLU A C 1
ATOM 655 O O . GLU A 1 81 ? -3.672 6.334 11.496 1.00 83.25 81 GLU A O 1
ATOM 660 N N . PRO A 1 82 ? -4.611 5.571 13.369 1.00 87.00 82 PRO A N 1
ATOM 661 C CA . PRO A 1 82 ? -3.419 4.868 13.804 1.00 87.00 82 PRO A CA 1
ATOM 662 C C . PRO A 1 82 ? -3.056 3.762 12.816 1.00 87.00 82 PRO A C 1
ATOM 664 O O . PRO A 1 82 ? -3.879 2.896 12.515 1.00 87.00 82 PRO A O 1
ATOM 667 N N . LEU A 1 83 ? -1.781 3.704 12.425 1.00 85.88 83 LEU A N 1
ATOM 668 C CA . LEU A 1 83 ? -1.274 2.717 11.467 1.00 85.88 83 LEU A CA 1
ATOM 669 C C . LEU A 1 83 ? -1.672 1.274 11.818 1.00 85.88 83 LEU A C 1
ATOM 671 O O . LEU A 1 83 ? -2.024 0.487 10.943 1.00 85.88 83 LEU A O 1
ATOM 675 N N . TYR A 1 84 ? -1.656 0.922 13.106 1.00 87.88 84 TYR A N 1
ATOM 676 C CA . TYR A 1 84 ? -2.087 -0.400 13.561 1.00 87.88 84 TYR A CA 1
ATOM 677 C C . TYR A 1 84 ? -3.558 -0.692 13.217 1.00 87.88 84 TYR A C 1
ATOM 679 O O . TYR A 1 84 ? -3.874 -1.789 12.757 1.00 87.88 84 TYR A O 1
ATOM 687 N N . ALA A 1 85 ? -4.459 0.272 13.427 1.00 88.62 85 ALA A N 1
ATOM 688 C CA . ALA A 1 85 ? -5.882 0.123 13.126 1.00 88.62 85 ALA A CA 1
ATOM 689 C C . ALA A 1 85 ? -6.127 0.003 11.615 1.00 88.62 85 ALA A C 1
ATOM 691 O O . ALA A 1 85 ? -6.890 -0.867 11.182 1.00 88.62 85 ALA A O 1
ATOM 692 N N . THR A 1 86 ? -5.407 0.801 10.822 1.00 89.38 86 THR A N 1
ATOM 693 C CA . THR A 1 86 ? -5.390 0.732 9.357 1.00 89.38 86 THR A CA 1
ATOM 694 C C . THR A 1 86 ? -4.983 -0.660 8.879 1.00 89.38 86 THR A C 1
ATOM 696 O O . THR A 1 86 ? -5.751 -1.345 8.204 1.00 89.38 86 THR A O 1
ATOM 699 N N . VAL A 1 87 ? -3.797 -1.123 9.282 1.00 91.00 87 VAL A N 1
ATOM 700 C CA . VAL A 1 87 ? -3.238 -2.416 8.864 1.00 91.00 87 VAL A CA 1
ATOM 701 C C . VAL A 1 87 ? -4.144 -3.565 9.303 1.00 91.00 87 VAL A C 1
ATOM 703 O O . VAL A 1 87 ? -4.456 -4.448 8.506 1.00 91.00 87 VAL A O 1
ATOM 706 N N . LYS A 1 88 ? -4.655 -3.522 10.540 1.00 91.50 88 LYS A N 1
ATOM 707 C CA . LYS A 1 88 ? -5.636 -4.495 11.029 1.00 91.50 88 LYS A CA 1
ATOM 708 C C . LYS A 1 88 ? -6.885 -4.531 10.144 1.00 91.50 88 LYS A C 1
ATOM 710 O O . LYS A 1 88 ? -7.342 -5.617 9.800 1.00 91.50 88 LYS A O 1
ATOM 715 N N . SER A 1 89 ? -7.439 -3.376 9.777 1.00 92.06 89 SER A N 1
ATOM 716 C CA . SER A 1 89 ? -8.638 -3.293 8.931 1.00 92.06 89 SER A CA 1
ATOM 717 C C . SER A 1 89 ? -8.398 -3.882 7.538 1.00 92.06 89 SER A C 1
ATOM 719 O O . SER A 1 89 ? -9.265 -4.579 7.014 1.00 92.06 89 SER A O 1
ATOM 721 N N . ILE A 1 90 ? -7.201 -3.687 6.981 1.00 92.31 90 ILE A N 1
ATOM 722 C CA . ILE A 1 90 ? -6.787 -4.261 5.695 1.00 92.31 90 ILE A CA 1
ATOM 723 C C . ILE A 1 90 ? -6.704 -5.792 5.770 1.00 92.31 90 ILE A C 1
ATOM 725 O O . ILE A 1 90 ? -7.285 -6.477 4.930 1.00 92.31 90 ILE A O 1
ATOM 729 N N . PHE A 1 91 ? -6.076 -6.352 6.807 1.00 91.75 91 PHE A N 1
ATOM 730 C CA . PHE A 1 91 ? -6.067 -7.807 7.009 1.00 91.75 91 PHE A CA 1
ATOM 731 C C . PHE A 1 91 ? -7.482 -8.373 7.195 1.00 91.75 91 PHE A C 1
ATOM 733 O O . PHE A 1 91 ? -7.829 -9.390 6.599 1.00 91.75 91 PHE A O 1
ATOM 740 N N . MET A 1 92 ? -8.343 -7.683 7.951 1.00 91.94 92 MET A N 1
ATOM 741 C CA . MET A 1 92 ? -9.749 -8.077 8.124 1.00 91.94 92 MET A CA 1
ATOM 742 C C . MET A 1 92 ? -10.564 -8.014 6.821 1.00 91.94 92 MET A C 1
ATOM 744 O O . MET A 1 92 ? -11.596 -8.675 6.723 1.00 91.94 92 MET A O 1
ATOM 748 N N . ALA A 1 93 ? -10.116 -7.251 5.819 1.00 91.44 93 ALA A N 1
ATOM 749 C CA . ALA A 1 93 ? -10.701 -7.211 4.478 1.00 91.44 93 ALA A CA 1
ATOM 750 C C . ALA A 1 93 ? -10.204 -8.349 3.557 1.00 91.44 93 ALA A C 1
ATOM 752 O O . ALA A 1 93 ? -10.620 -8.431 2.399 1.00 91.44 93 ALA A O 1
ATOM 753 N N . GLY A 1 94 ? -9.345 -9.244 4.062 1.00 91.12 94 GLY A N 1
ATOM 754 C CA . GLY A 1 94 ? -8.883 -10.441 3.356 1.00 91.12 94 GLY A CA 1
ATOM 755 C C . GLY A 1 94 ? -7.617 -10.244 2.523 1.00 91.12 94 GLY A C 1
ATOM 756 O O . GLY A 1 94 ? -7.354 -11.055 1.638 1.00 91.12 94 GLY A O 1
ATOM 757 N N . TYR A 1 95 ? -6.853 -9.177 2.766 1.00 91.12 95 TYR A N 1
ATOM 758 C CA . TYR A 1 95 ? -5.511 -9.027 2.201 1.00 91.12 95 TYR A CA 1
ATOM 759 C C . TYR A 1 95 ? -4.502 -9.888 2.976 1.00 91.12 95 TYR A C 1
ATOM 761 O O . TYR A 1 95 ? -4.608 -10.050 4.189 1.00 91.12 95 TYR A O 1
ATOM 769 N N . GLU A 1 96 ? -3.516 -10.427 2.266 1.00 89.38 96 GLU A N 1
ATOM 770 C CA . GLU A 1 96 ? -2.468 -11.320 2.781 1.00 89.38 96 GLU A CA 1
ATOM 771 C C . GLU A 1 96 ? -1.231 -10.555 3.267 1.00 89.38 96 GLU A C 1
ATOM 773 O O . GLU A 1 96 ? -0.410 -11.095 4.005 1.00 89.38 96 GLU A O 1
ATOM 778 N N . GLY A 1 97 ? -1.103 -9.288 2.874 1.00 89.56 97 GLY A N 1
ATOM 779 C CA . GLY A 1 97 ? -0.008 -8.417 3.277 1.00 89.56 97 GLY A CA 1
ATOM 780 C C . GLY A 1 97 ? -0.295 -6.954 2.972 1.00 89.56 97 GLY A C 1
ATOM 781 O O . GLY A 1 97 ? -1.264 -6.613 2.285 1.00 89.56 97 GLY A O 1
ATOM 782 N N . VAL A 1 98 ? 0.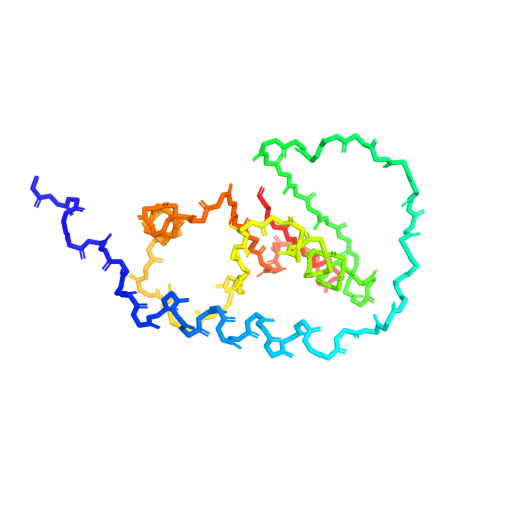567 -6.079 3.481 1.00 91.44 98 VAL A N 1
ATOM 783 C CA . VAL A 1 98 ? 0.447 -4.630 3.325 1.00 91.44 98 VAL A CA 1
ATOM 784 C C . VAL A 1 98 ? 1.806 -4.063 2.948 1.00 91.44 98 VAL A C 1
ATOM 786 O O . VAL A 1 98 ? 2.809 -4.455 3.517 1.00 91.44 98 VAL A O 1
ATOM 789 N N . VAL A 1 99 ? 1.847 -3.133 2.000 1.00 90.81 99 VAL A N 1
ATOM 790 C CA . VAL A 1 99 ? 3.041 -2.346 1.688 1.00 90.81 99 VAL A CA 1
ATOM 791 C C . VAL A 1 99 ? 2.778 -0.896 2.059 1.00 90.81 99 VAL A C 1
ATOM 793 O O . VAL A 1 99 ? 1.831 -0.282 1.572 1.00 90.81 99 VAL A O 1
ATOM 796 N N . ILE A 1 100 ? 3.668 -0.332 2.863 1.00 90.38 100 ILE A N 1
ATOM 797 C CA . ILE A 1 100 ? 3.632 1.045 3.338 1.00 90.38 100 ILE A CA 1
ATOM 798 C C . ILE A 1 100 ? 4.855 1.768 2.777 1.00 90.38 100 ILE A C 1
ATOM 800 O O . ILE A 1 100 ? 5.984 1.532 3.207 1.00 90.38 100 ILE A O 1
ATOM 804 N N . ALA A 1 101 ? 4.661 2.662 1.813 1.00 84.62 101 ALA A N 1
ATOM 805 C CA . ALA A 1 101 ? 5.744 3.510 1.318 1.00 84.62 101 ALA A CA 1
ATOM 806 C C . ALA A 1 101 ? 5.846 4.795 2.139 1.00 84.62 101 ALA A C 1
ATOM 808 O O . ALA A 1 101 ? 4.841 5.466 2.350 1.00 84.62 101 ALA A O 1
ATOM 809 N N . GLY A 1 102 ? 7.051 5.179 2.543 1.00 78.19 102 GLY A N 1
ATOM 810 C CA . GLY A 1 102 ? 7.271 6.437 3.247 1.00 78.19 102 GLY A CA 1
ATOM 811 C C . GLY A 1 102 ? 8.705 6.939 3.119 1.00 78.19 102 GLY A C 1
ATOM 812 O O . GLY A 1 102 ? 9.537 6.412 2.382 1.00 78.19 102 GLY A O 1
ATOM 813 N N . SER A 1 103 ? 9.016 7.997 3.848 1.00 65.25 103 SER A N 1
ATOM 814 C CA . SER A 1 103 ? 10.394 8.428 4.072 1.00 65.25 103 SER A CA 1
ATOM 815 C C . SER A 1 103 ? 10.623 8.299 5.572 1.00 65.25 103 SER A C 1
ATOM 817 O O . SER A 1 103 ? 10.078 9.102 6.324 1.00 65.25 103 SER A O 1
ATOM 819 N N . LEU A 1 104 ? 11.363 7.286 6.041 1.00 58.00 104 LEU A N 1
ATOM 820 C CA . LEU A 1 104 ? 11.724 7.252 7.458 1.00 58.00 104 LEU A CA 1
ATOM 821 C C . LEU A 1 104 ? 12.859 8.262 7.652 1.00 58.00 104 LEU A C 1
ATOM 823 O O . LEU A 1 104 ? 13.925 8.178 7.044 1.00 58.00 104 LEU A O 1
ATOM 827 N N . GLY A 1 105 ? 12.572 9.304 8.426 1.00 53.41 105 GLY A N 1
ATOM 828 C CA . GLY A 1 105 ? 13.447 10.458 8.572 1.00 53.41 105 GLY A CA 1
ATOM 829 C C . GLY A 1 105 ? 14.707 10.166 9.386 1.00 53.41 105 GLY A C 1
ATOM 830 O O . GLY A 1 105 ? 14.631 9.838 10.566 1.00 53.41 105 GLY A O 1
ATOM 831 N N . SER A 1 106 ? 15.854 10.395 8.749 1.00 48.78 106 SER A N 1
ATOM 832 C CA . SER A 1 106 ? 17.036 11.061 9.331 1.00 48.78 106 SER A CA 1
ATOM 833 C C . SER A 1 106 ? 18.008 11.549 8.246 1.00 48.78 106 SER A C 1
ATOM 835 O O . SER A 1 106 ? 18.801 12.449 8.505 1.00 48.78 106 SER A O 1
ATOM 837 N N . ASP A 1 107 ? 17.894 11.035 7.014 1.00 56.06 107 ASP A N 1
ATOM 838 C CA . ASP A 1 107 ? 18.702 11.447 5.863 1.00 56.06 107 ASP A CA 1
ATOM 839 C C . ASP A 1 107 ? 17.801 11.878 4.681 1.00 56.06 107 ASP A C 1
ATOM 841 O O . ASP A 1 107 ? 17.036 11.052 4.170 1.00 56.06 107 ASP A O 1
ATOM 845 N N . PRO A 1 108 ? 17.872 13.14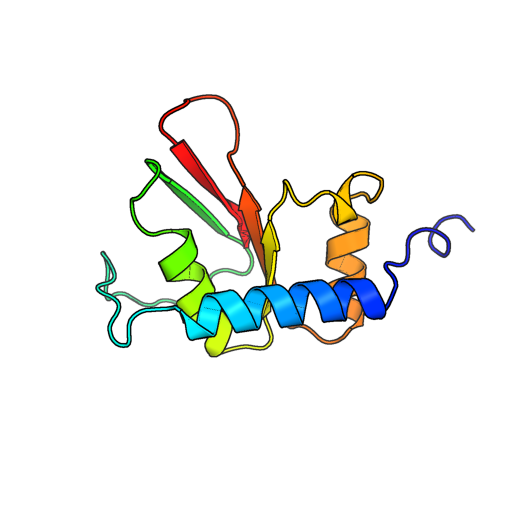2 4.207 1.00 55.28 108 PRO A N 1
ATOM 846 C CA . PRO A 1 108 ? 17.073 13.645 3.083 1.00 55.28 108 PRO A CA 1
ATOM 847 C C . PRO A 1 108 ? 17.287 12.877 1.765 1.00 55.28 108 PRO A C 1
ATOM 849 O O . PRO A 1 108 ? 16.475 12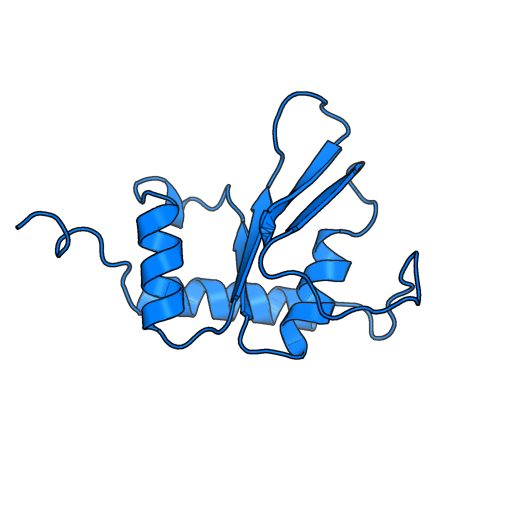.999 0.842 1.00 55.28 108 PRO A O 1
ATOM 852 N N . GLY A 1 109 ? 18.344 12.063 1.670 1.00 57.78 109 GLY A N 1
ATOM 853 C CA . GLY A 1 109 ? 18.602 11.185 0.536 1.00 57.78 109 GLY A CA 1
ATOM 854 C C . GLY A 1 109 ? 17.833 9.863 0.554 1.00 57.78 109 GLY A C 1
ATOM 855 O O . GLY A 1 109 ? 17.630 9.299 -0.520 1.00 57.78 109 GLY A O 1
ATOM 856 N N . ARG A 1 110 ? 17.385 9.356 1.712 1.00 56.22 110 ARG A N 1
ATOM 857 C CA . ARG A 1 110 ? 16.872 7.981 1.880 1.00 56.22 110 ARG A CA 1
ATOM 858 C C . ARG A 1 110 ? 15.339 7.948 1.841 1.00 56.22 110 ARG A C 1
ATOM 860 O O . ARG A 1 110 ? 14.659 8.767 2.444 1.00 56.22 110 ARG A O 1
ATOM 867 N N . GLY A 1 111 ? 14.784 7.032 1.055 1.00 55.84 111 GLY A N 1
ATOM 868 C CA . GLY A 1 111 ? 13.361 6.696 1.073 1.00 55.84 111 GLY A CA 1
ATOM 869 C C . GLY A 1 111 ? 13.210 5.236 1.458 1.00 55.84 111 GLY A C 1
ATOM 870 O O . GLY A 1 111 ? 14.058 4.422 1.079 1.00 55.84 111 GLY A O 1
ATOM 871 N N . ASP A 1 112 ? 12.129 4.897 2.141 1.00 58.19 112 ASP A N 1
ATOM 872 C CA . ASP A 1 112 ? 11.989 3.597 2.783 1.00 58.19 112 ASP A CA 1
ATOM 873 C C . ASP A 1 112 ? 10.589 3.039 2.554 1.00 58.19 112 ASP A C 1
ATOM 875 O O . ASP A 1 112 ? 9.629 3.757 2.287 1.00 58.19 112 ASP A O 1
ATOM 879 N N . ALA A 1 113 ? 10.455 1.728 2.597 1.00 57.16 113 ALA A N 1
ATOM 880 C CA . ALA A 1 113 ? 9.156 1.102 2.490 1.00 57.16 113 ALA A CA 1
ATOM 881 C C . ALA A 1 113 ? 9.097 -0.118 3.395 1.00 57.16 113 ALA A C 1
ATOM 883 O O . ALA A 1 113 ? 10.010 -0.942 3.399 1.00 57.16 113 ALA A O 1
ATOM 884 N N . LEU A 1 114 ? 8.032 -0.176 4.182 1.00 58.75 114 LEU A N 1
ATOM 885 C CA . LEU A 1 114 ? 7.734 -1.223 5.146 1.00 58.75 114 LEU A CA 1
ATOM 886 C C . LEU A 1 114 ? 6.747 -2.200 4.513 1.00 58.75 114 LEU A C 1
ATOM 888 O O . LEU A 1 114 ? 5.799 -1.771 3.856 1.00 58.75 114 LEU A O 1
ATOM 892 N N . VAL A 1 115 ? 6.984 -3.493 4.699 1.00 57.09 115 VAL A N 1
ATOM 893 C CA . VAL A 1 115 ? 6.084 -4.586 4.312 1.00 57.09 115 VAL A CA 1
ATOM 894 C C . VAL A 1 115 ? 5.817 -5.443 5.533 1.00 57.09 115 VAL A C 1
ATOM 896 O O . VAL A 1 115 ? 6.818 -5.755 6.222 1.00 57.09 115 VAL A O 1
#